Protein AF-A0A2Z6E5G0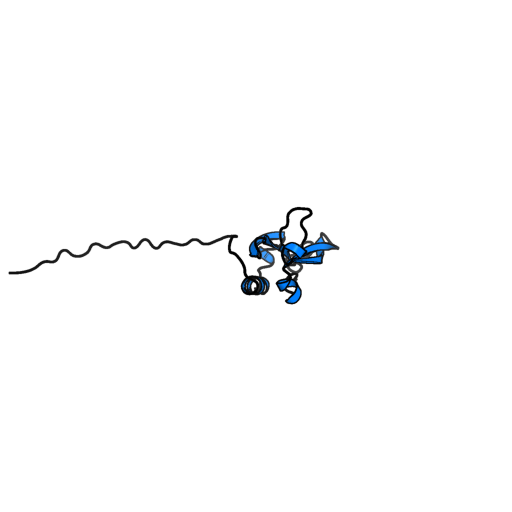-F1 (afdb_monomer_lite)

Sequence (126 aa):
MRSLSCTILLSLALVPACGARPGGDTLDDATLKALAAQPWDKARLMNTRERIGIHHGVPVIAEYPCSDVCPQYTVRIIHYELPPGADCARVGGVEQSVGVPVAIAVMPRSFCFPKVLVEAKLHYVR

Structure (mmCIF, N/CA/C/O backbone):
data_AF-A0A2Z6E5G0-F1
#
_entry.id   AF-A0A2Z6E5G0-F1
#
loop_
_atom_site.group_PDB
_atom_site.id
_atom_site.type_symbol
_atom_site.label_atom_id
_atom_site.label_alt_id
_atom_site.label_comp_id
_atom_site.label_asym_id
_atom_site.label_entity_id
_atom_site.label_seq_id
_atom_site.pdbx_PDB_ins_code
_atom_site.Cartn_x
_atom_site.Cartn_y
_atom_site.Cartn_z
_atom_site.occupancy
_atom_site.B_iso_or_equiv
_atom_site.auth_seq_id
_atom_site.auth_comp_id
_atom_site.auth_asym_id
_atom_site.auth_atom_id
_atom_site.pdbx_PDB_model_num
ATOM 1 N N . MET A 1 1 ? -63.595 -15.497 -42.603 1.00 39.03 1 MET A N 1
ATOM 2 C CA . MET A 1 1 ? -62.397 -16.351 -42.420 1.00 39.03 1 MET A CA 1
ATOM 3 C C . MET A 1 1 ? -61.199 -15.400 -42.347 1.00 39.03 1 MET A C 1
ATOM 5 O O . MET A 1 1 ? -61.049 -14.640 -43.287 1.00 39.03 1 MET A O 1
ATOM 9 N N . ARG A 1 2 ? -60.675 -15.105 -41.137 1.00 38.19 2 ARG A N 1
ATOM 10 C CA . ARG A 1 2 ? -59.317 -15.488 -40.641 1.00 38.19 2 ARG A CA 1
ATOM 11 C C . ARG A 1 2 ? -58.207 -15.082 -41.633 1.00 38.19 2 ARG A C 1
ATOM 13 O O . ARG A 1 2 ? -58.285 -15.514 -42.767 1.00 38.19 2 ARG A O 1
ATOM 20 N N . SER A 1 3 ? -57.170 -14.295 -41.350 1.00 42.09 3 SER A N 1
ATOM 21 C CA . SER A 1 3 ? -56.399 -13.960 -40.140 1.00 42.09 3 SER A CA 1
ATOM 22 C C . SER A 1 3 ? -55.615 -12.663 -40.440 1.00 42.09 3 SER A C 1
ATOM 24 O O . SER A 1 3 ? -55.270 -12.426 -41.592 1.00 42.09 3 SER A O 1
ATOM 26 N N . LEU A 1 4 ? -55.475 -11.713 -39.508 1.00 52.53 4 LEU A N 1
ATOM 27 C CA . LEU A 1 4 ? -54.300 -11.527 -38.631 1.00 52.53 4 LEU A CA 1
ATOM 28 C C . LEU A 1 4 ? -52.937 -11.759 -39.307 1.00 52.53 4 LEU A C 1
ATOM 30 O O . LEU A 1 4 ? -52.604 -12.901 -39.608 1.00 52.53 4 LEU A O 1
ATOM 34 N N . SER A 1 5 ? -52.137 -10.691 -39.428 1.00 51.31 5 SER A N 1
ATOM 35 C CA . SER A 1 5 ? -50.809 -10.612 -38.793 1.00 51.31 5 SER A CA 1
ATOM 36 C C . SER A 1 5 ? -50.158 -9.245 -39.036 1.00 51.31 5 SER A C 1
ATOM 38 O O . SER A 1 5 ? -49.618 -8.961 -40.098 1.00 51.31 5 SER A O 1
ATOM 40 N N . CYS A 1 6 ? -50.243 -8.398 -38.009 1.00 53.84 6 CYS A N 1
ATOM 41 C CA . CYS A 1 6 ? -49.379 -7.246 -37.779 1.00 53.84 6 CYS A CA 1
ATOM 42 C C . CYS A 1 6 ? -48.138 -7.780 -37.050 1.00 53.84 6 CYS A C 1
ATOM 44 O O . CYS A 1 6 ? -48.258 -8.409 -35.999 1.00 53.84 6 CYS A O 1
ATOM 46 N N . THR A 1 7 ? -46.964 -7.641 -37.648 1.00 52.09 7 THR A N 1
ATOM 47 C CA . THR A 1 7 ? -45.681 -8.145 -37.132 1.00 52.09 7 THR A CA 1
ATOM 48 C C . THR A 1 7 ? -44.624 -7.251 -37.797 1.00 52.09 7 THR A C 1
ATOM 50 O O . THR A 1 7 ? -44.684 -7.063 -39.002 1.00 52.09 7 THR A O 1
ATOM 53 N N . ILE A 1 8 ? -43.674 -6.585 -37.143 1.00 55.25 8 ILE A N 1
ATOM 54 C CA . ILE A 1 8 ? -42.982 -6.798 -35.871 1.00 55.25 8 ILE A CA 1
ATOM 55 C C . ILE A 1 8 ? -42.571 -5.406 -35.349 1.00 55.25 8 ILE A C 1
ATOM 57 O O . ILE A 1 8 ? -41.914 -4.648 -36.060 1.00 55.25 8 ILE A O 1
ATOM 61 N N . LEU A 1 9 ? -42.931 -5.077 -34.105 1.00 49.06 9 LEU A N 1
ATOM 62 C CA . LEU A 1 9 ? -42.316 -3.984 -33.347 1.00 49.06 9 LEU A CA 1
ATOM 63 C C . LEU A 1 9 ? -40.931 -4.4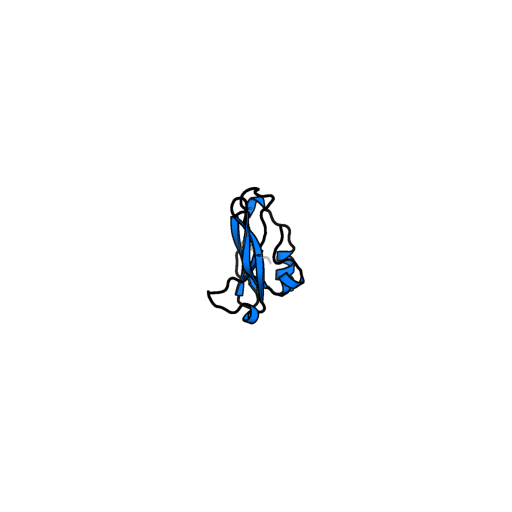59 -32.893 1.00 49.06 9 LEU A C 1
ATOM 65 O O . LEU A 1 9 ? -40.824 -5.299 -32.002 1.00 49.06 9 LEU A O 1
ATOM 69 N N . LEU A 1 10 ? -39.874 -3.958 -33.531 1.00 50.41 10 LEU A N 1
ATOM 70 C CA . LEU A 1 10 ? -38.495 -4.235 -33.139 1.00 50.41 10 LEU A CA 1
ATOM 71 C C . LEU A 1 10 ? -38.134 -3.333 -31.949 1.00 50.41 10 LEU A C 1
ATOM 73 O O . LEU A 1 10 ? -37.672 -2.205 -32.110 1.00 50.41 10 LEU A O 1
ATOM 77 N N . SER A 1 11 ? -38.422 -3.811 -30.739 1.00 51.88 11 SER A N 1
ATOM 78 C CA . SER A 1 11 ? -38.049 -3.153 -29.488 1.00 51.88 11 SER A CA 1
ATOM 79 C C . SER A 1 11 ? -36.528 -3.178 -29.328 1.00 51.88 11 SER A C 1
ATOM 81 O O . SER A 1 11 ? -35.940 -4.220 -29.045 1.00 51.88 11 SER A O 1
ATOM 83 N N . LEU A 1 12 ? -35.888 -2.023 -29.519 1.00 57.91 12 LEU A N 1
ATOM 84 C CA . LEU A 1 12 ? -34.477 -1.813 -29.209 1.00 57.91 12 LEU A CA 1
ATOM 85 C C . LEU A 1 12 ? -34.288 -1.969 -27.690 1.00 57.91 12 LEU A C 1
ATOM 87 O O . LEU A 1 12 ? -34.670 -1.098 -26.909 1.00 57.91 12 LEU A O 1
ATOM 91 N N . ALA A 1 13 ? -33.742 -3.108 -27.270 1.00 55.41 13 ALA A N 1
ATOM 92 C CA . ALA A 1 13 ? -33.339 -3.343 -25.893 1.00 55.41 13 ALA A CA 1
ATOM 93 C C . ALA A 1 13 ? -32.157 -2.421 -25.560 1.00 55.41 13 ALA A C 1
ATOM 95 O O . ALA A 1 13 ? -31.028 -2.645 -25.997 1.00 55.41 13 ALA A O 1
ATOM 96 N N . LEU A 1 14 ? -32.432 -1.357 -24.806 1.00 59.84 14 LEU A N 1
ATOM 97 C CA . LEU A 1 14 ? -31.412 -0.490 -24.233 1.00 59.84 14 LEU A CA 1
ATOM 98 C C . LEU A 1 14 ? -30.727 -1.269 -23.101 1.00 59.84 14 LEU A C 1
ATOM 100 O O . LEU A 1 14 ? -31.290 -1.448 -22.023 1.00 59.84 14 LEU A O 1
ATOM 104 N N . VAL A 1 15 ? -29.536 -1.797 -23.372 1.00 62.34 15 VAL A N 1
ATOM 105 C CA . VAL A 1 15 ? -28.707 -2.469 -22.36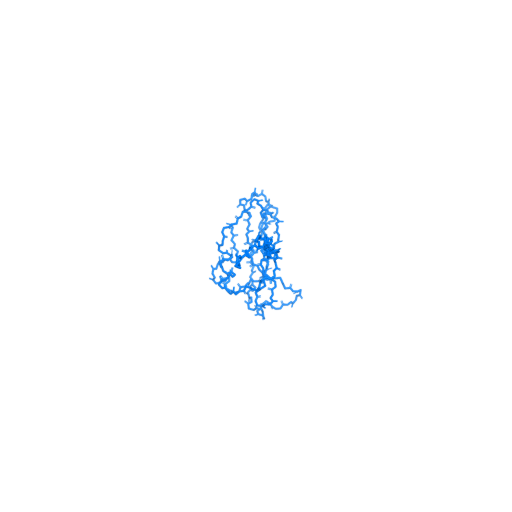7 1.00 62.34 15 VAL A CA 1
ATOM 106 C C . VAL A 1 15 ? -28.243 -1.403 -21.366 1.00 62.34 15 VAL A C 1
ATOM 108 O O . VAL A 1 15 ? -27.597 -0.441 -21.791 1.00 62.34 15 VAL A O 1
ATOM 111 N N . PRO A 1 16 ? -28.539 -1.512 -20.058 1.00 54.34 16 PRO A N 1
ATOM 112 C CA . PRO A 1 16 ? -27.949 -0.614 -19.084 1.00 54.34 16 PRO A CA 1
ATOM 113 C C . PRO A 1 16 ? -26.476 -1.002 -18.957 1.00 54.34 16 PRO A C 1
ATOM 115 O O . PRO A 1 16 ? -26.121 -1.997 -18.327 1.00 54.34 16 PRO A O 1
ATOM 118 N N . ALA A 1 17 ? -25.604 -0.230 -19.599 1.00 51.94 17 ALA A N 1
ATOM 119 C CA . ALA A 1 17 ? -24.181 -0.282 -19.325 1.00 51.94 17 ALA A CA 1
ATOM 120 C C . ALA A 1 17 ? -23.969 0.238 -17.896 1.00 51.94 17 ALA A C 1
ATOM 122 O O . ALA A 1 17 ? -23.848 1.441 -17.671 1.00 51.94 17 ALA A O 1
ATOM 123 N N . CYS A 1 18 ? -23.960 -0.668 -16.915 1.00 45.62 18 CYS A N 1
ATOM 124 C CA . CYS A 1 18 ? -23.418 -0.383 -15.591 1.00 45.62 18 CYS A CA 1
ATOM 125 C C . CYS A 1 18 ? -21.918 -0.107 -15.752 1.00 45.62 18 CYS A C 1
ATOM 127 O O . CYS A 1 18 ? -21.082 -1.006 -15.695 1.00 45.62 18 CYS A O 1
ATOM 129 N N . GLY A 1 19 ? -21.584 1.157 -15.998 1.00 48.31 19 GLY A N 1
ATOM 130 C CA . GLY A 1 19 ? -20.232 1.679 -15.890 1.00 48.31 19 GLY A CA 1
ATOM 131 C C . GLY A 1 19 ? -19.845 1.764 -14.419 1.00 48.31 19 GLY A C 1
ATOM 132 O O . GLY A 1 19 ? -19.991 2.811 -13.800 1.00 48.31 19 GLY A O 1
ATOM 133 N N . ALA A 1 20 ? -19.371 0.660 -13.847 1.00 53.41 20 ALA A N 1
ATOM 134 C CA . ALA A 1 20 ? -18.685 0.686 -12.564 1.00 53.41 20 ALA A CA 1
ATOM 135 C C . ALA A 1 20 ? -17.186 0.894 -12.809 1.00 53.41 20 ALA A C 1
ATOM 137 O O . ALA A 1 20 ? -16.518 0.010 -13.350 1.00 53.41 20 ALA A O 1
ATOM 138 N N . ARG A 1 21 ? -16.690 2.083 -12.449 1.00 48.62 21 ARG A N 1
ATOM 139 C CA . ARG A 1 21 ? -15.336 2.405 -11.939 1.00 48.62 21 ARG A CA 1
ATOM 140 C C . ARG A 1 21 ? -15.229 3.936 -11.784 1.00 48.62 21 ARG A C 1
ATOM 142 O O . ARG A 1 21 ? -15.779 4.615 -12.648 1.00 48.62 21 ARG A O 1
ATOM 149 N N . PRO A 1 22 ? -14.494 4.506 -10.800 1.00 46.06 22 PRO A N 1
ATOM 150 C CA . PRO A 1 22 ? -13.613 3.880 -9.801 1.00 46.06 22 PRO A CA 1
ATOM 151 C C . PRO A 1 22 ? -13.822 4.355 -8.333 1.00 46.06 22 PRO A C 1
ATOM 153 O O . PRO A 1 22 ? -14.198 5.494 -8.075 1.00 46.06 22 PRO A O 1
ATOM 156 N N . GLY A 1 23 ? -13.457 3.502 -7.363 1.00 49.50 23 GLY A N 1
ATOM 157 C CA . GLY A 1 23 ? -12.980 3.934 -6.035 1.00 49.50 23 GLY A CA 1
ATOM 158 C C . GLY A 1 23 ? -14.001 4.060 -4.895 1.00 49.50 23 GLY A C 1
ATOM 159 O O . GLY A 1 23 ? -13.970 5.057 -4.177 1.00 49.50 23 GLY A O 1
ATOM 160 N N . GLY A 1 24 ? -14.882 3.076 -4.695 1.00 57.56 24 GLY A N 1
ATOM 161 C CA . GLY A 1 24 ? -15.881 3.125 -3.612 1.00 57.56 24 GLY A CA 1
ATOM 162 C C . GLY A 1 24 ? -16.370 1.779 -3.080 1.00 57.56 24 GLY A C 1
ATOM 163 O O . GLY A 1 24 ? -17.202 1.763 -2.177 1.00 57.56 24 GLY A O 1
ATOM 164 N N . ASP A 1 25 ? -15.863 0.661 -3.602 1.00 81.62 25 ASP A N 1
ATOM 165 C CA . ASP A 1 25 ? -16.344 -0.649 -3.180 1.00 81.62 25 ASP A CA 1
ATOM 166 C C . ASP A 1 25 ? -15.795 -0.990 -1.793 1.00 81.62 25 ASP A C 1
ATOM 168 O O . ASP A 1 25 ? -14.614 -0.777 -1.482 1.00 81.62 25 ASP A O 1
ATOM 172 N N . THR A 1 26 ? -16.683 -1.490 -0.936 1.00 93.81 26 THR A N 1
ATOM 173 C CA . THR A 1 26 ? -16.280 -2.041 0.355 1.00 93.81 26 THR A CA 1
ATOM 174 C C . THR A 1 26 ? -15.482 -3.314 0.107 1.00 93.81 26 THR A C 1
ATOM 176 O O . THR A 1 26 ? -15.925 -4.207 -0.610 1.00 93.81 26 THR A O 1
ATOM 179 N N . LEU A 1 27 ? -14.297 -3.376 0.695 1.00 96.44 27 LEU A N 1
ATOM 180 C CA . LEU A 1 27 ? -13.397 -4.510 0.648 1.00 96.44 27 LEU A CA 1
ATOM 181 C C . LEU A 1 27 ? -13.548 -5.282 1.952 1.00 96.44 27 LEU A C 1
ATOM 183 O O . LEU A 1 27 ? -13.460 -4.700 3.035 1.00 96.44 27 LEU A O 1
ATOM 187 N N . ASP A 1 28 ? -13.733 -6.589 1.840 1.00 97.31 28 ASP A N 1
ATOM 188 C CA . ASP A 1 28 ? -13.452 -7.509 2.932 1.00 97.31 28 ASP A CA 1
ATOM 189 C C . ASP A 1 28 ? -11.970 -7.926 2.914 1.00 97.31 28 ASP A C 1
ATOM 191 O O . ASP A 1 28 ? -11.216 -7.624 1.979 1.00 97.31 28 ASP A O 1
ATOM 195 N N . ASP A 1 29 ? -11.545 -8.644 3.952 1.00 98.19 29 ASP A N 1
ATOM 196 C CA . ASP A 1 29 ? -10.170 -9.127 4.099 1.00 98.19 29 ASP A CA 1
ATOM 197 C C . ASP A 1 29 ? -9.704 -9.966 2.898 1.00 98.19 29 ASP A C 1
ATOM 199 O O . ASP A 1 29 ? -8.543 -9.898 2.480 1.00 98.19 29 ASP A O 1
ATOM 203 N N . ALA A 1 30 ? -10.589 -10.808 2.357 1.00 97.94 30 ALA A N 1
ATOM 204 C CA . ALA A 1 30 ? -10.266 -11.718 1.264 1.00 97.94 30 ALA A CA 1
ATOM 205 C C . 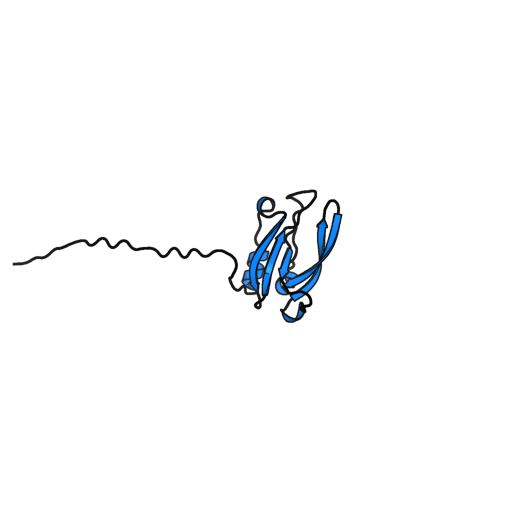ALA A 1 30 ? -10.028 -10.952 -0.042 1.00 97.94 30 ALA A C 1
ATOM 207 O O . ALA A 1 30 ? -9.013 -11.170 -0.708 1.00 97.94 30 ALA A O 1
ATOM 208 N N . THR A 1 31 ? -10.916 -10.016 -0.366 1.00 97.38 31 THR A N 1
ATOM 209 C CA . THR A 1 31 ? -10.826 -9.163 -1.552 1.00 97.38 31 THR A CA 1
ATOM 210 C C . THR A 1 31 ? -9.620 -8.241 -1.457 1.00 97.38 31 THR A C 1
ATOM 212 O O . THR A 1 31 ? -8.856 -8.134 -2.417 1.00 97.38 31 THR A O 1
ATOM 215 N N . LEU A 1 32 ? -9.382 -7.633 -0.290 1.00 98.06 32 LEU A N 1
ATOM 216 C CA . LEU A 1 32 ? -8.220 -6.774 -0.073 1.00 98.06 32 LEU A CA 1
ATOM 217 C C . LEU A 1 32 ? -6.905 -7.543 -0.272 1.00 98.06 32 LEU A C 1
ATOM 219 O O . LEU A 1 32 ? -6.017 -7.064 -0.977 1.00 98.06 32 LEU A O 1
ATOM 223 N N . LYS A 1 33 ? -6.787 -8.758 0.281 1.00 98.50 33 LYS A N 1
ATOM 224 C CA . LYS A 1 33 ? -5.622 -9.630 0.046 1.00 98.50 33 LYS A CA 1
ATOM 225 C C . LYS A 1 33 ? -5.470 -10.014 -1.420 1.00 98.50 33 LYS A C 1
ATOM 227 O O . LYS A 1 33 ? -4.359 -9.959 -1.940 1.00 98.50 33 LYS A O 1
ATOM 232 N N . ALA A 1 34 ? -6.559 -10.396 -2.086 1.00 97.69 34 ALA A N 1
ATOM 233 C CA . ALA A 1 34 ? -6.522 -10.789 -3.490 1.00 97.69 34 ALA A CA 1
ATOM 234 C C . ALA A 1 34 ? -6.034 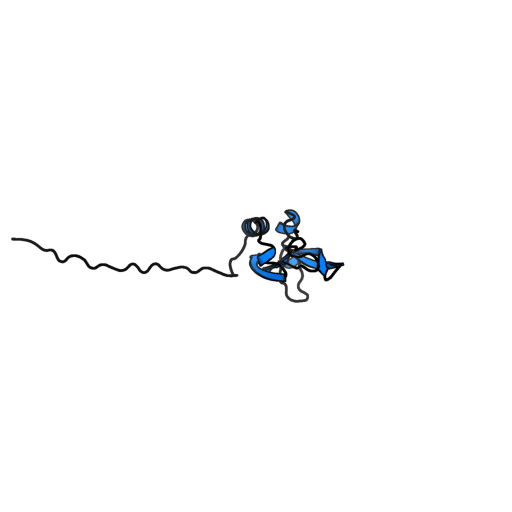-9.635 -4.377 1.00 97.69 34 ALA A C 1
ATOM 236 O O . ALA A 1 34 ? -5.137 -9.836 -5.192 1.00 97.69 34 ALA A O 1
ATOM 237 N N . LEU A 1 35 ? -6.548 -8.419 -4.168 1.00 96.25 35 LEU A N 1
ATOM 238 C CA . LEU A 1 35 ? -6.079 -7.209 -4.851 1.00 96.25 35 LEU A CA 1
ATOM 239 C C . LEU A 1 35 ? -4.599 -6.932 -4.556 1.00 96.25 35 LEU A C 1
ATOM 241 O O . LEU A 1 35 ? -3.815 -6.694 -5.473 1.00 96.25 35 LEU A O 1
ATOM 245 N N . ALA A 1 36 ? -4.191 -7.019 -3.289 1.00 97.81 36 ALA A N 1
ATOM 246 C CA . ALA A 1 36 ? -2.808 -6.791 -2.875 1.00 97.81 36 ALA A CA 1
ATOM 247 C C . ALA A 1 36 ? -1.821 -7.854 -3.392 1.00 97.81 36 ALA A C 1
ATOM 249 O O . ALA A 1 36 ? -0.621 -7.589 -3.453 1.00 97.81 36 ALA A O 1
ATOM 250 N N . ALA A 1 37 ? -2.299 -9.036 -3.783 1.00 97.81 37 ALA A N 1
ATOM 251 C CA . ALA A 1 37 ? -1.493 -10.094 -4.388 1.00 97.81 37 ALA A CA 1
ATOM 252 C C . ALA A 1 37 ? -1.379 -9.971 -5.917 1.00 97.81 37 ALA A C 1
ATOM 254 O O . ALA A 1 37 ? -0.511 -10.607 -6.515 1.00 97.81 37 ALA A O 1
ATOM 255 N N . GLN A 1 38 ? -2.223 -9.161 -6.567 1.00 96.25 38 GLN A N 1
ATOM 256 C CA . GLN A 1 38 ? -2.188 -9.023 -8.021 1.00 96.25 38 GLN A CA 1
ATOM 257 C C . GLN A 1 38 ? -0.878 -8.376 -8.495 1.00 96.25 38 GLN A C 1
ATOM 259 O O . GLN A 1 38 ? -0.378 -7.434 -7.850 1.00 96.25 38 GLN A O 1
ATOM 264 N N . PRO A 1 39 ? -0.339 -8.838 -9.641 1.00 96.12 39 PRO A N 1
ATOM 265 C CA . PRO A 1 39 ? 0.734 -8.137 -10.321 1.00 96.12 39 PRO A CA 1
ATOM 266 C C . PRO A 1 39 ? 0.247 -6.753 -10.748 1.00 96.12 39 PRO A C 1
ATOM 268 O O . PRO A 1 39 ? -0.944 -6.514 -10.944 1.00 96.12 39 PRO A O 1
ATOM 271 N N . TRP A 1 40 ? 1.184 -5.829 -10.884 1.00 95.50 40 TRP A N 1
ATOM 272 C CA . TRP A 1 40 ? 0.889 -4.438 -11.182 1.00 95.50 40 TRP A CA 1
ATOM 273 C C . TRP A 1 40 ? 1.909 -3.898 -12.174 1.00 95.50 40 TRP A C 1
ATOM 275 O O . TRP A 1 40 ? 3.071 -4.305 -12.193 1.00 95.50 40 TRP A O 1
ATOM 285 N N . ASP A 1 41 ? 1.445 -2.992 -13.026 1.00 97.12 41 ASP A N 1
ATOM 286 C CA . ASP A 1 41 ? 2.281 -2.354 -14.031 1.00 97.12 41 ASP A CA 1
ATOM 287 C C . ASP A 1 41 ? 3.078 -1.220 -13.383 1.00 97.12 41 ASP A C 1
ATOM 289 O O . ASP A 1 41 ? 2.554 -0.127 -13.152 1.00 97.12 41 ASP A O 1
ATOM 293 N N . LYS A 1 42 ? 4.350 -1.489 -13.079 1.00 96.50 42 LYS A N 1
ATOM 294 C CA . LYS A 1 42 ? 5.231 -0.507 -12.442 1.00 96.50 42 LYS A CA 1
ATOM 295 C C . LYS A 1 42 ? 5.451 0.735 -13.303 1.00 96.50 42 LYS A C 1
ATOM 297 O O . LYS A 1 42 ? 5.515 1.834 -12.763 1.00 96.50 42 LYS A O 1
ATOM 302 N N . ALA A 1 43 ? 5.557 0.573 -14.622 1.00 97.38 43 ALA A N 1
ATOM 303 C CA . ALA A 1 43 ? 5.799 1.689 -15.533 1.00 97.38 43 ALA A CA 1
ATOM 304 C C . ALA A 1 43 ? 4.597 2.635 -15.573 1.00 97.38 43 ALA A C 1
ATOM 306 O O . ALA A 1 43 ? 4.768 3.851 -15.593 1.00 97.38 43 ALA A O 1
ATOM 307 N N . ARG A 1 44 ? 3.382 2.080 -15.525 1.00 97.75 44 ARG A N 1
ATOM 308 C CA . ARG A 1 44 ? 2.151 2.874 -15.464 1.00 97.75 44 ARG A CA 1
ATOM 309 C C . ARG A 1 44 ? 1.939 3.537 -14.103 1.00 97.75 44 ARG A C 1
ATOM 311 O O . ARG A 1 44 ? 1.410 4.641 -14.050 1.00 97.75 44 ARG A O 1
ATOM 318 N N . LEU A 1 45 ? 2.275 2.844 -13.016 1.00 97.75 45 LEU A N 1
ATOM 319 C CA . LEU A 1 45 ? 1.882 3.238 -11.661 1.00 97.75 45 LEU A CA 1
ATOM 320 C C . LEU A 1 45 ? 2.945 4.026 -10.895 1.00 97.75 45 LEU A C 1
ATOM 322 O O . LEU A 1 45 ? 2.602 4.646 -9.893 1.00 97.75 45 LEU A O 1
ATOM 326 N N . MET A 1 46 ? 4.211 4.025 -11.312 1.00 97.31 46 MET A N 1
ATOM 327 C CA . MET A 1 46 ? 5.262 4.761 -10.602 1.00 97.31 46 MET A CA 1
ATOM 328 C C . MET A 1 46 ? 4.888 6.229 -10.346 1.00 97.31 46 MET A C 1
ATOM 330 O O . MET A 1 46 ? 4.376 6.924 -11.220 1.00 97.31 46 MET A O 1
ATOM 334 N N . ASN A 1 47 ? 5.168 6.697 -9.129 1.00 97.56 47 ASN A N 1
ATOM 335 C CA . ASN A 1 47 ? 4.857 8.035 -8.620 1.00 97.56 47 ASN A CA 1
ATOM 336 C C . ASN A 1 47 ? 3.364 8.393 -8.606 1.00 97.56 47 ASN A C 1
ATOM 338 O O . ASN A 1 47 ? 3.006 9.570 -8.595 1.00 97.56 47 ASN A O 1
ATOM 342 N N . THR A 1 48 ? 2.489 7.387 -8.558 1.00 98.00 48 THR A N 1
ATOM 343 C CA . THR A 1 48 ? 1.046 7.581 -8.391 1.00 98.00 48 THR A CA 1
ATOM 344 C C . THR A 1 48 ? 0.565 7.148 -7.009 1.00 98.00 48 THR A C 1
ATOM 346 O O . THR A 1 48 ? 1.258 6.467 -6.244 1.00 98.00 48 THR A O 1
ATOM 349 N N . ARG A 1 49 ? -0.659 7.566 -6.689 1.00 97.94 49 ARG A N 1
ATOM 350 C CA . ARG A 1 49 ? -1.390 7.197 -5.483 1.00 97.94 49 ARG A CA 1
ATOM 351 C C . ARG A 1 49 ? -2.839 6.949 -5.886 1.00 97.94 49 ARG A C 1
ATOM 353 O O . ARG A 1 49 ? -3.497 7.852 -6.395 1.00 97.94 49 ARG A O 1
ATOM 360 N N . GLU A 1 50 ? -3.325 5.732 -5.687 1.00 96.38 50 GLU A N 1
ATOM 361 C CA . GLU A 1 50 ? -4.662 5.311 -6.112 1.00 96.38 50 GLU A CA 1
ATOM 362 C C . GLU A 1 50 ? -5.475 4.830 -4.905 1.00 96.38 50 GLU A C 1
ATOM 364 O O . GLU A 1 50 ? -4.997 4.040 -4.087 1.00 96.38 50 GLU A O 1
ATOM 369 N N . ARG A 1 51 ? -6.731 5.274 -4.792 1.00 97.06 51 ARG A N 1
ATOM 370 C CA . ARG A 1 51 ? -7.682 4.691 -3.839 1.00 97.06 51 ARG A CA 1
ATOM 371 C C . ARG A 1 51 ? -8.204 3.375 -4.402 1.00 97.06 51 ARG A C 1
ATOM 373 O O . ARG A 1 51 ? -8.842 3.375 -5.452 1.00 97.06 51 ARG A O 1
ATOM 380 N N . ILE A 1 52 ? -7.973 2.278 -3.685 1.00 95.94 52 ILE A N 1
ATOM 381 C CA . ILE A 1 52 ? -8.330 0.927 -4.146 1.00 95.94 52 ILE A CA 1
ATOM 382 C C . ILE A 1 52 ? -9.648 0.406 -3.558 1.00 95.94 52 ILE A C 1
ATOM 384 O O . ILE A 1 52 ? -10.200 -0.556 -4.078 1.00 95.94 52 ILE A O 1
ATOM 388 N N . GLY A 1 53 ? -10.171 1.044 -2.508 1.00 96.50 53 GLY A N 1
ATOM 389 C CA . GLY A 1 53 ? -11.475 0.718 -1.926 1.00 96.50 53 GLY A CA 1
ATOM 390 C C . GLY A 1 53 ? -11.627 1.227 -0.496 1.00 96.50 53 GLY A C 1
ATOM 391 O O . GLY A 1 53 ? -10.859 2.085 -0.049 1.00 96.50 53 GLY A O 1
ATOM 392 N N . ILE A 1 54 ? -12.622 0.700 0.215 1.00 97.88 54 ILE A N 1
ATOM 393 C CA . ILE A 1 54 ? -12.906 1.022 1.619 1.00 97.88 54 ILE A CA 1
ATOM 394 C C . ILE A 1 54 ? -12.854 -0.267 2.435 1.00 97.88 54 ILE A C 1
ATOM 396 O O . ILE A 1 54 ? -13.653 -1.163 2.203 1.00 97.88 54 ILE A O 1
ATOM 400 N N . HIS A 1 55 ? -11.962 -0.364 3.414 1.00 97.75 55 HIS A N 1
ATOM 401 C CA . HIS A 1 55 ? -11.852 -1.526 4.297 1.00 97.75 55 HIS A CA 1
ATOM 402 C C . HIS A 1 55 ? -12.080 -1.077 5.741 1.00 97.75 55 HIS A C 1
ATOM 404 O O . HIS A 1 55 ? -11.516 -0.073 6.170 1.00 97.75 55 HIS A O 1
ATOM 410 N N . HIS A 1 56 ? -12.963 -1.762 6.472 1.00 96.00 56 HIS A N 1
ATOM 411 C CA . HIS A 1 56 ? -13.413 -1.342 7.811 1.00 96.00 56 HIS A CA 1
ATOM 412 C C . HIS A 1 56 ? -13.922 0.115 7.877 1.00 96.00 56 HIS A C 1
ATOM 414 O O . HIS A 1 56 ? -13.711 0.822 8.859 1.00 96.00 56 HIS A O 1
ATOM 420 N N . GLY A 1 57 ? -14.575 0.588 6.809 1.00 95.00 57 GLY A N 1
ATOM 421 C CA . GLY A 1 57 ? -15.068 1.968 6.722 1.00 95.00 57 GLY A CA 1
ATOM 422 C C . GLY A 1 57 ? -13.981 3.024 6.486 1.00 95.00 57 GLY A C 1
ATOM 423 O O . GLY A 1 57 ? -14.292 4.212 6.461 1.00 95.00 57 GLY A O 1
ATOM 424 N N . VAL A 1 58 ? -12.725 2.616 6.279 1.00 97.38 58 VAL A N 1
ATOM 425 C CA . VAL A 1 58 ? -11.587 3.512 6.045 1.00 97.38 58 VAL A CA 1
ATOM 426 C C . VAL A 1 58 ? -11.094 3.386 4.603 1.00 97.38 58 VAL A C 1
ATOM 428 O O . VAL A 1 58 ? -10.953 2.264 4.104 1.00 97.38 58 VAL A O 1
ATOM 431 N N . PRO A 1 59 ? -10.796 4.500 3.908 1.00 98.00 59 PRO A N 1
ATOM 432 C CA . PRO A 1 59 ? -10.205 4.435 2.580 1.00 98.00 59 PRO A CA 1
ATOM 433 C C . PRO A 1 59 ? -8.849 3.723 2.602 1.00 98.00 59 PRO A C 1
ATOM 435 O O . PRO A 1 59 ? -7.980 4.025 3.423 1.00 98.00 59 PRO A O 1
ATOM 438 N N . VAL A 1 60 ? -8.660 2.799 1.664 1.00 98.38 60 VAL A N 1
ATOM 439 C CA . VAL A 1 60 ? -7.388 2.108 1.441 1.00 98.38 60 VAL A CA 1
ATOM 440 C C . VAL A 1 60 ? -6.726 2.679 0.200 1.00 98.38 60 VAL A C 1
ATOM 442 O O . VAL A 1 60 ? -7.347 2.796 -0.862 1.00 98.38 60 VAL A O 1
ATOM 445 N N . ILE A 1 61 ? -5.450 3.015 0.335 1.00 98.31 61 ILE A N 1
ATOM 446 C CA . ILE A 1 61 ? -4.643 3.638 -0.702 1.00 98.31 61 ILE A CA 1
ATOM 447 C C . ILE A 1 61 ? -3.487 2.725 -1.080 1.00 98.31 61 ILE A C 1
ATOM 449 O O . ILE A 1 61 ? -2.817 2.185 -0.204 1.00 98.31 61 ILE A O 1
ATOM 453 N N . ALA A 1 62 ? -3.235 2.602 -2.380 1.00 98.38 62 ALA A N 1
ATOM 454 C CA . ALA A 1 62 ? -1.991 2.084 -2.926 1.00 98.38 62 ALA A CA 1
ATOM 455 C C . ALA A 1 62 ? -1.118 3.262 -3.390 1.00 98.38 62 ALA A C 1
ATOM 457 O O . ALA A 1 62 ? -1.481 3.981 -4.321 1.00 98.38 62 ALA A O 1
ATOM 458 N N . GLU A 1 63 ? 0.016 3.478 -2.725 1.00 98.31 63 GLU A N 1
ATOM 459 C CA . GLU A 1 63 ? 1.043 4.454 -3.111 1.00 98.31 63 GLU A CA 1
ATOM 460 C C . GLU A 1 63 ? 2.197 3.729 -3.807 1.00 98.31 63 GLU A C 1
ATOM 462 O O . GLU A 1 63 ? 2.625 2.658 -3.364 1.00 98.31 63 GLU A O 1
ATOM 467 N N . TYR A 1 64 ? 2.703 4.322 -4.886 1.00 98.31 64 TYR A N 1
ATOM 468 C CA . TYR A 1 64 ? 3.709 3.715 -5.754 1.00 98.31 64 TYR A CA 1
ATOM 469 C C . TYR A 1 64 ? 4.979 4.568 -5.859 1.00 98.31 64 TYR A C 1
ATOM 471 O O . TYR A 1 64 ? 5.328 5.017 -6.955 1.00 98.31 64 TYR A O 1
ATOM 479 N N . PRO A 1 65 ? 5.676 4.868 -4.751 1.00 97.94 65 PRO A N 1
ATOM 480 C CA . PRO A 1 65 ? 6.809 5.776 -4.799 1.00 97.94 65 PRO A CA 1
ATOM 481 C C . PRO A 1 65 ? 7.965 5.162 -5.592 1.00 97.94 65 PRO A C 1
ATOM 483 O O . PRO A 1 65 ? 8.296 3.978 -5.462 1.00 97.94 65 PRO A O 1
ATOM 486 N N . CYS A 1 66 ? 8.591 5.994 -6.416 1.00 96.81 66 CYS A N 1
ATOM 487 C CA . CYS A 1 66 ? 9.795 5.670 -7.157 1.00 96.81 66 CYS A CA 1
ATOM 488 C C . CYS A 1 66 ? 10.739 6.875 -7.156 1.00 96.81 66 CYS A C 1
ATOM 490 O O . CYS A 1 66 ? 10.311 8.012 -6.972 1.00 96.81 66 CYS A O 1
ATOM 492 N N . SER A 1 67 ? 12.037 6.641 -7.342 1.00 92.56 67 SER A N 1
ATOM 493 C CA . SER A 1 67 ? 12.983 7.749 -7.438 1.00 92.56 67 SER A CA 1
ATOM 494 C C . SER A 1 67 ? 14.059 7.529 -8.499 1.00 92.56 67 SER A C 1
ATOM 496 O O . SER A 1 67 ? 13.765 7.750 -9.665 1.00 92.56 67 SER A O 1
ATOM 498 N N . ASP A 1 68 ? 15.267 7.093 -8.138 1.00 88.25 68 ASP A N 1
ATOM 499 C CA . ASP A 1 68 ? 16.409 7.084 -9.067 1.00 88.25 68 ASP A CA 1
ATOM 500 C C . ASP A 1 68 ? 16.305 6.009 -10.174 1.00 88.25 68 ASP A C 1
ATOM 502 O O . ASP A 1 68 ? 16.504 6.279 -11.355 1.00 88.25 68 ASP A O 1
ATOM 506 N N . VAL A 1 69 ? 15.907 4.779 -9.821 1.00 91.00 69 VAL A N 1
ATOM 507 C CA . VAL A 1 69 ? 15.859 3.639 -10.761 1.00 91.00 69 VAL A CA 1
ATOM 508 C C . VAL A 1 69 ? 14.412 3.233 -11.049 1.00 91.00 69 VAL A C 1
ATOM 510 O O . VAL A 1 69 ? 13.880 2.283 -10.466 1.00 91.00 69 VAL A O 1
ATOM 513 N N . CYS A 1 70 ? 13.753 3.975 -11.938 1.00 93.44 70 CYS A N 1
ATOM 514 C CA . CYS A 1 70 ? 12.355 3.742 -12.304 1.00 93.44 70 CYS A CA 1
ATOM 515 C C . CYS A 1 70 ? 12.188 3.052 -13.667 1.00 93.44 70 CYS A C 1
ATOM 517 O O . CYS A 1 70 ? 12.893 3.401 -14.615 1.00 93.44 70 CYS A O 1
ATOM 519 N N . PRO A 1 71 ? 11.217 2.122 -13.803 1.00 95.50 71 PRO A N 1
ATOM 520 C CA . PRO A 1 71 ? 10.228 1.682 -12.802 1.00 95.50 71 PRO A CA 1
ATOM 521 C C . PRO A 1 71 ? 10.683 0.504 -11.910 1.00 95.50 71 PRO A C 1
ATOM 523 O O . PRO A 1 71 ? 9.906 -0.057 -11.139 1.00 95.50 71 PRO A O 1
ATOM 526 N N . GLN A 1 72 ? 11.932 0.063 -12.023 1.00 93.50 72 GLN A N 1
ATOM 527 C CA . GLN A 1 72 ? 12.415 -1.197 -11.450 1.00 93.50 72 GLN A CA 1
ATOM 528 C C . GLN A 1 72 ? 12.359 -1.184 -9.917 1.00 93.50 72 GLN A C 1
ATOM 530 O O . GLN A 1 72 ? 11.993 -2.195 -9.310 1.00 93.50 72 GLN A O 1
ATOM 535 N N . TYR A 1 73 ? 12.682 -0.046 -9.295 1.00 92.75 73 TYR A N 1
ATOM 536 C CA . TYR A 1 73 ? 12.676 0.144 -7.840 1.00 92.75 73 TYR A CA 1
ATOM 537 C C . TYR A 1 73 ? 11.413 0.825 -7.317 1.00 92.75 73 TYR A C 1
ATOM 539 O O . TYR A 1 73 ? 11.368 1.197 -6.144 1.00 92.75 73 TYR A O 1
ATOM 547 N N . THR A 1 74 ? 10.370 0.952 -8.142 1.00 96.69 74 THR A N 1
ATOM 548 C CA . THR A 1 74 ? 9.048 1.313 -7.630 1.00 96.69 74 THR A CA 1
ATOM 549 C C . THR A 1 74 ? 8.612 0.259 -6.621 1.00 96.69 74 THR A C 1
ATOM 551 O O . THR A 1 74 ? 8.712 -0.943 -6.885 1.00 96.69 74 THR A O 1
ATOM 554 N N . VAL A 1 75 ? 8.138 0.720 -5.471 1.00 97.44 75 VAL A N 1
ATOM 555 C CA . VAL A 1 75 ? 7.499 -0.117 -4.452 1.00 97.44 75 VAL A CA 1
ATOM 556 C C . VAL A 1 75 ? 6.002 0.154 -4.465 1.00 97.44 75 VAL A C 1
ATOM 558 O O . VAL A 1 75 ? 5.589 1.251 -4.820 1.00 97.44 75 VAL A O 1
ATOM 561 N N . ARG A 1 76 ? 5.188 -0.822 -4.073 1.00 98.50 76 ARG A N 1
ATOM 562 C CA . ARG A 1 76 ? 3.764 -0.644 -3.780 1.00 98.50 76 ARG A CA 1
ATOM 563 C C . ARG A 1 76 ? 3.563 -0.699 -2.273 1.00 98.50 76 ARG A C 1
ATOM 565 O O . ARG A 1 76 ? 3.962 -1.669 -1.626 1.00 98.50 76 ARG A O 1
ATOM 572 N N . ILE A 1 77 ? 2.905 0.322 -1.742 1.00 98.69 77 ILE A N 1
ATOM 573 C CA . ILE A 1 77 ? 2.593 0.484 -0.321 1.00 98.69 77 ILE A CA 1
ATOM 574 C C . ILE A 1 77 ? 1.076 0.586 -0.192 1.00 98.69 77 ILE A C 1
ATOM 576 O O . ILE A 1 77 ? 0.491 1.561 -0.658 1.00 98.69 77 ILE A O 1
ATOM 580 N N . ILE A 1 78 ? 0.430 -0.412 0.412 1.00 98.75 78 ILE A N 1
ATOM 581 C CA . ILE A 1 78 ? -1.028 -0.435 0.594 1.00 98.75 78 ILE A CA 1
ATOM 582 C C . ILE A 1 78 ? -1.357 -0.141 2.049 1.00 98.75 78 ILE A C 1
ATOM 584 O O . ILE A 1 78 ? -1.101 -0.973 2.915 1.00 98.75 78 ILE A O 1
ATOM 588 N N . HIS A 1 79 ? -1.949 1.017 2.319 1.00 98.75 79 HIS A N 1
ATOM 589 C CA . HIS A 1 79 ? -2.179 1.505 3.676 1.00 98.75 79 HIS A CA 1
ATOM 590 C C . HIS A 1 79 ? -3.541 2.200 3.818 1.00 98.75 79 HIS A C 1
ATOM 592 O O . HIS A 1 79 ? -4.173 2.580 2.832 1.00 98.75 79 HIS A O 1
ATOM 598 N N . TYR A 1 80 ? -4.000 2.383 5.053 1.00 98.56 80 TYR A N 1
ATOM 599 C CA . TYR A 1 80 ? -5.165 3.210 5.349 1.00 98.56 80 TYR A CA 1
ATOM 600 C C . TYR A 1 80 ? -4.844 4.697 5.208 1.00 98.56 80 TYR A C 1
ATOM 602 O O . TYR A 1 80 ? -3.776 5.162 5.617 1.00 98.56 80 TYR A O 1
ATOM 610 N N . GLU A 1 81 ? -5.794 5.459 4.682 1.00 97.44 81 GLU A N 1
ATOM 611 C CA . GLU A 1 81 ? -5.787 6.918 4.733 1.00 97.44 81 GLU A CA 1
ATOM 612 C C . GLU A 1 81 ? -6.599 7.381 5.938 1.00 97.44 81 GLU A C 1
ATOM 614 O O . GLU A 1 81 ? -7.830 7.371 5.930 1.00 97.44 81 GLU A O 1
ATOM 619 N N . LEU A 1 82 ? -5.882 7.752 6.997 1.00 96.06 82 LEU A N 1
ATOM 620 C CA . LEU A 1 82 ? -6.457 8.235 8.244 1.00 96.06 82 LEU A CA 1
ATOM 621 C C . LEU A 1 82 ? -6.305 9.755 8.367 1.00 96.06 82 LEU A C 1
ATOM 623 O O . LEU A 1 82 ? -5.303 10.306 7.901 1.00 96.06 82 LEU A O 1
ATOM 627 N N . PRO A 1 83 ? -7.258 10.445 9.020 1.00 93.69 83 PRO A N 1
ATOM 628 C CA . PRO A 1 83 ? -7.065 11.841 9.369 1.00 93.69 83 PRO A CA 1
ATOM 629 C C . PRO A 1 83 ? -5.903 11.987 10.372 1.00 93.69 83 PRO A C 1
ATOM 631 O O . PRO A 1 83 ? -5.623 11.053 11.133 1.00 93.69 83 PRO A O 1
ATOM 634 N N . PRO A 1 84 ? -5.227 13.149 10.408 1.00 90.00 84 PRO A N 1
ATOM 635 C CA . PRO A 1 84 ? -4.127 13.383 11.338 1.00 90.00 84 PRO A CA 1
ATOM 636 C C . PRO A 1 84 ? -4.525 13.114 12.796 1.00 90.00 84 PRO A C 1
ATOM 638 O O . PRO A 1 84 ? -5.576 13.562 13.250 1.00 90.00 84 PRO A O 1
ATOM 641 N N . GLY A 1 85 ? -3.675 12.389 13.528 1.00 89.12 85 GLY A N 1
ATOM 642 C CA . GLY A 1 85 ? -3.886 12.065 14.943 1.00 89.12 85 GLY A CA 1
ATOM 643 C C . GLY A 1 85 ? -4.872 10.923 15.222 1.00 89.12 85 GLY A C 1
ATOM 644 O O . GLY A 1 85 ? -5.104 10.608 16.388 1.00 89.12 85 GLY A O 1
ATOM 645 N N . ALA A 1 86 ? -5.451 10.289 14.197 1.00 94.12 86 ALA A N 1
ATOM 646 C CA . ALA A 1 86 ? -6.265 9.093 14.392 1.00 94.12 86 ALA A CA 1
ATOM 647 C C . ALA A 1 86 ? -5.411 7.880 14.790 1.00 94.12 86 ALA A C 1
ATOM 649 O O . ALA A 1 86 ? -4.315 7.672 14.272 1.00 94.12 86 ALA A O 1
ATOM 650 N N . ASP A 1 87 ? -5.955 7.051 15.681 1.00 95.88 87 ASP A N 1
ATOM 651 C CA . ASP A 1 87 ? -5.307 5.823 16.137 1.00 95.88 87 ASP A CA 1
ATOM 652 C C . ASP A 1 87 ? -5.473 4.694 15.107 1.00 95.88 87 ASP A C 1
ATOM 654 O O . ASP A 1 87 ? -6.592 4.270 14.794 1.00 95.88 87 ASP A O 1
ATOM 658 N N . CYS A 1 88 ? -4.344 4.179 14.620 1.00 97.69 88 CYS A N 1
ATOM 659 C CA . CYS A 1 88 ? -4.290 3.081 13.666 1.00 97.69 88 CYS A CA 1
ATOM 660 C C . CYS A 1 88 ? -4.939 1.786 14.189 1.00 97.69 88 CYS A C 1
ATOM 662 O O . CYS A 1 88 ? -5.603 1.070 13.433 1.00 97.69 88 CYS A O 1
ATOM 664 N N . ALA A 1 89 ? -4.813 1.486 15.485 1.00 97.06 89 ALA A N 1
ATOM 665 C CA . ALA A 1 89 ? -5.351 0.255 16.060 1.00 97.06 89 ALA A CA 1
ATOM 666 C C . ALA A 1 89 ? -6.889 0.236 16.052 1.00 97.06 89 ALA A C 1
ATOM 668 O O . ALA A 1 89 ? -7.497 -0.819 15.857 1.00 97.06 89 ALA A O 1
ATOM 669 N N . ARG A 1 90 ? -7.536 1.404 16.186 1.00 96.56 90 ARG A N 1
ATOM 670 C CA . ARG A 1 90 ? -9.007 1.526 16.222 1.00 96.56 90 ARG A CA 1
ATOM 671 C C . ARG A 1 90 ? -9.697 1.107 14.931 1.00 96.56 90 ARG A C 1
ATOM 673 O O . ARG A 1 90 ? -10.873 0.763 14.970 1.00 96.56 90 ARG A O 1
ATOM 680 N N . VAL A 1 91 ? -8.985 1.130 13.809 1.00 96.06 91 VAL A N 1
ATOM 681 C CA . VAL A 1 91 ? -9.515 0.744 12.491 1.00 96.06 91 VAL A CA 1
ATOM 682 C C . VAL A 1 91 ? -9.086 -0.673 12.083 1.00 96.06 91 VAL A C 1
ATOM 684 O O . VAL A 1 91 ? -9.240 -1.091 10.935 1.00 96.06 91 VAL A O 1
ATOM 687 N N . GLY A 1 92 ? -8.521 -1.436 13.025 1.00 96.25 92 GLY A N 1
ATOM 688 C CA . GLY A 1 92 ? -7.949 -2.756 12.755 1.00 96.25 92 GLY A CA 1
ATOM 689 C C . GLY A 1 92 ? -6.658 -2.685 11.937 1.00 96.25 92 GLY A C 1
ATOM 690 O O . GLY A 1 92 ? -6.350 -3.608 11.180 1.00 96.25 92 GLY A O 1
ATOM 691 N N . GLY A 1 93 ? -5.934 -1.568 12.031 1.00 98.06 93 GLY A N 1
ATOM 692 C CA . GLY A 1 93 ? -4.629 -1.392 11.414 1.00 98.06 93 GLY A CA 1
ATOM 693 C C . GLY A 1 93 ? -3.471 -1.729 12.352 1.00 98.06 93 GLY A C 1
ATOM 694 O O . GLY A 1 93 ? -3.646 -1.927 13.555 1.00 98.06 93 GLY A O 1
ATOM 695 N N . VAL A 1 94 ? -2.271 -1.784 11.782 1.00 98.44 94 VAL A N 1
ATOM 696 C CA . VAL A 1 94 ? -0.995 -1.891 12.494 1.00 98.44 94 VAL A CA 1
ATOM 697 C C . VAL A 1 94 ? -0.076 -0.791 11.981 1.00 98.44 94 VAL A C 1
ATOM 699 O O . VAL A 1 94 ? 0.183 -0.704 10.779 1.00 98.44 94 VAL A O 1
ATOM 702 N N . GLU A 1 95 ? 0.416 0.049 12.887 1.00 98.12 95 GLU A N 1
ATOM 703 C CA . GLU A 1 95 ? 1.405 1.065 12.541 1.00 98.12 95 GLU A CA 1
ATOM 704 C C . GLU A 1 95 ? 2.782 0.413 12.386 1.00 98.12 95 GLU A C 1
ATOM 706 O O . GLU A 1 95 ? 3.254 -0.271 13.296 1.00 98.12 95 GLU A O 1
ATOM 711 N N . GLN A 1 96 ? 3.419 0.588 11.227 1.00 98.00 96 GLN A N 1
ATOM 712 C CA . GLN A 1 96 ? 4.786 0.119 10.978 1.00 98.00 96 GLN A CA 1
ATOM 713 C C . GLN A 1 96 ? 5.552 1.102 10.096 1.00 98.00 96 GLN A C 1
ATOM 715 O O . GLN A 1 96 ? 4.965 1.851 9.312 1.00 98.00 96 GLN A O 1
ATOM 720 N N . SER A 1 97 ? 6.880 1.069 10.210 1.00 97.75 97 SER A N 1
ATOM 721 C CA . SER A 1 97 ? 7.784 1.847 9.367 1.00 97.75 97 SER A CA 1
ATOM 722 C C . SER A 1 97 ? 8.329 0.988 8.230 1.00 97.75 97 SER A C 1
ATOM 724 O O . SER A 1 97 ? 8.818 -0.118 8.465 1.00 97.75 97 SER A O 1
ATOM 726 N N . VAL A 1 98 ? 8.258 1.501 7.002 1.00 97.88 98 VAL A N 1
ATOM 727 C CA . VAL A 1 98 ? 8.829 0.869 5.804 1.00 97.88 98 VAL A CA 1
ATOM 728 C C . VAL A 1 98 ? 9.747 1.844 5.077 1.00 97.88 98 VAL A C 1
ATOM 730 O O . VAL A 1 98 ? 9.610 3.064 5.190 1.00 97.88 98 VAL A O 1
ATOM 733 N N . GLY A 1 99 ? 10.703 1.306 4.325 1.00 97.25 99 GLY A N 1
ATOM 734 C CA . GLY A 1 99 ? 11.605 2.115 3.515 1.00 97.25 99 GLY A CA 1
ATOM 735 C C . GLY A 1 99 ? 10.901 2.661 2.276 1.00 97.25 99 GLY A C 1
ATOM 736 O O . GLY A 1 99 ? 10.352 1.898 1.490 1.00 97.25 99 GLY A O 1
ATOM 737 N N . VAL A 1 100 ? 10.954 3.971 2.067 1.00 97.62 100 VAL A N 1
ATOM 738 C CA . VAL A 1 100 ? 10.410 4.628 0.876 1.00 97.62 100 VAL A CA 1
ATOM 739 C C . VAL A 1 100 ? 11.554 5.233 0.062 1.00 97.62 100 VAL A C 1
ATOM 741 O O . VAL A 1 100 ? 12.356 5.976 0.634 1.00 97.62 100 VAL A O 1
ATOM 744 N N . PRO A 1 101 ? 11.668 4.933 -1.246 1.00 95.19 101 PRO A N 1
ATOM 745 C CA . PRO A 1 101 ? 12.663 5.566 -2.107 1.00 95.19 101 PRO A CA 1
ATOM 746 C C . PRO A 1 101 ? 12.473 7.088 -2.165 1.00 95.19 101 PRO A C 1
ATOM 748 O O . PRO A 1 101 ? 11.375 7.562 -2.455 1.00 95.19 101 PRO A O 1
ATOM 751 N N . VAL A 1 102 ? 13.542 7.843 -1.904 1.00 92.00 102 VAL A N 1
ATOM 752 C CA . VAL A 1 102 ? 13.588 9.311 -1.990 1.00 92.00 102 VAL A CA 1
ATOM 753 C C . VAL A 1 102 ? 14.950 9.729 -2.542 1.00 92.00 102 VAL A C 1
ATOM 755 O O . VAL A 1 102 ? 15.976 9.529 -1.894 1.00 92.00 102 VAL A O 1
ATOM 758 N N . ALA A 1 103 ? 14.959 10.335 -3.727 1.00 89.81 103 ALA A N 1
ATOM 759 C CA . ALA A 1 103 ? 16.170 10.622 -4.494 1.00 89.81 103 ALA A CA 1
ATOM 760 C C . ALA A 1 103 ? 17.077 9.374 -4.591 1.00 89.81 103 ALA A C 1
ATOM 762 O O . ALA A 1 103 ? 16.622 8.295 -4.971 1.00 89.81 103 ALA A O 1
ATOM 763 N N . ILE A 1 104 ? 18.344 9.513 -4.197 1.00 87.44 104 ILE A N 1
ATOM 764 C CA . ILE A 1 104 ? 19.354 8.443 -4.185 1.00 87.44 104 ILE A CA 1
ATOM 765 C C . ILE A 1 104 ? 19.301 7.552 -2.925 1.00 87.44 104 ILE A C 1
ATOM 767 O O . ILE A 1 104 ? 20.186 6.725 -2.716 1.00 87.44 104 ILE A O 1
ATOM 771 N N . ALA A 1 105 ? 18.313 7.742 -2.043 1.00 91.38 105 ALA A N 1
ATOM 772 C CA . ALA A 1 105 ? 18.249 7.113 -0.724 1.00 91.38 105 ALA A CA 1
ATOM 773 C C . ALA A 1 105 ? 16.923 6.373 -0.471 1.00 91.38 105 ALA A C 1
ATOM 775 O O . ALA A 1 105 ? 15.955 6.476 -1.225 1.00 91.38 105 ALA A O 1
ATOM 776 N N . VAL A 1 106 ? 16.878 5.622 0.634 1.00 94.88 106 VAL A N 1
ATOM 777 C CA . VAL A 1 106 ? 15.658 5.020 1.187 1.00 94.88 106 VAL A CA 1
ATOM 778 C C . VAL A 1 106 ? 15.435 5.604 2.574 1.00 94.88 106 VAL A C 1
ATOM 780 O O . VAL A 1 106 ? 16.280 5.447 3.453 1.00 94.88 106 VAL A O 1
ATOM 783 N N . MET A 1 107 ? 14.294 6.262 2.769 1.00 96.06 107 MET A N 1
ATOM 784 C CA . MET A 1 107 ? 13.939 6.907 4.031 1.00 96.06 107 MET A CA 1
ATOM 785 C C . MET A 1 107 ? 12.828 6.123 4.738 1.00 96.06 107 MET A C 1
ATOM 787 O O . MET A 1 107 ? 11.847 5.758 4.086 1.00 96.06 107 MET A O 1
ATOM 791 N N . PRO A 1 108 ? 12.936 5.862 6.052 1.00 97.38 108 PRO A N 1
ATOM 792 C CA . PRO A 1 108 ? 11.855 5.233 6.799 1.00 97.38 108 PRO A CA 1
ATOM 793 C C . PRO A 1 108 ? 10.644 6.172 6.867 1.00 97.38 108 PRO A C 1
ATOM 795 O O . PRO A 1 108 ? 10.774 7.345 7.222 1.00 97.38 108 PRO A O 1
ATOM 798 N N . ARG A 1 109 ? 9.456 5.658 6.544 1.00 97.62 109 ARG A N 1
ATOM 799 C CA . ARG A 1 109 ? 8.170 6.349 6.724 1.00 97.62 109 ARG A CA 1
ATOM 800 C C . ARG A 1 109 ? 7.193 5.418 7.432 1.00 97.62 109 ARG A C 1
ATOM 802 O O . ARG A 1 109 ? 7.093 4.244 7.079 1.00 97.62 109 ARG A O 1
ATOM 809 N N . SER A 1 110 ? 6.484 5.951 8.424 1.00 97.19 110 SER A N 1
ATOM 810 C CA . SER A 1 110 ? 5.443 5.219 9.149 1.00 97.19 110 SER A CA 1
ATOM 811 C C . SER A 1 110 ? 4.108 5.302 8.419 1.00 97.19 110 SER A C 1
ATOM 813 O O . SER A 1 110 ? 3.724 6.366 7.931 1.00 97.19 110 SER A O 1
ATOM 815 N N . PHE A 1 111 ? 3.394 4.182 8.374 1.00 98.06 111 PHE A N 1
ATOM 816 C CA . PHE A 1 111 ? 2.056 4.078 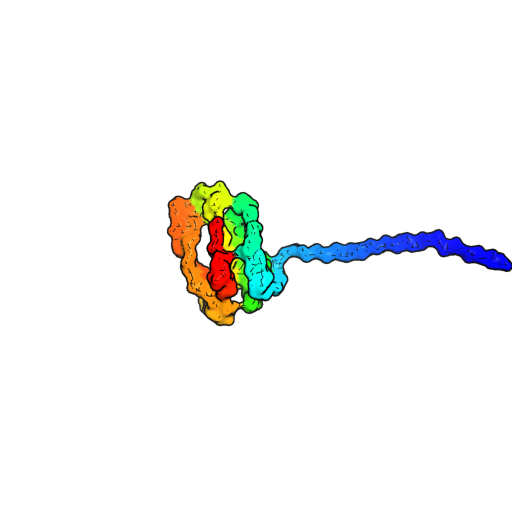7.804 1.00 98.06 111 PHE A CA 1
ATOM 817 C C . PHE A 1 111 ? 1.165 3.229 8.707 1.00 98.06 111 PHE A C 1
ATOM 819 O O . PHE A 1 111 ? 1.646 2.375 9.451 1.00 98.06 111 PHE A O 1
ATOM 826 N N . CYS A 1 112 ? -0.147 3.426 8.578 1.00 98.56 112 CYS A N 1
ATOM 827 C CA . CYS A 1 112 ? -1.138 2.539 9.167 1.00 98.56 112 CYS A CA 1
ATOM 828 C C . CYS A 1 112 ? -1.561 1.473 8.151 1.00 98.56 112 CYS A C 1
ATOM 830 O O . CYS A 1 112 ? -2.269 1.772 7.188 1.00 98.56 112 CYS A O 1
ATOM 832 N N . PHE A 1 113 ? -1.134 0.229 8.345 1.00 98.69 113 PHE A N 1
ATOM 833 C CA . PHE A 1 113 ? -1.409 -0.869 7.418 1.00 98.69 113 PHE A CA 1
ATOM 834 C C . PHE A 1 113 ? -2.628 -1.686 7.852 1.00 98.69 113 PHE A C 1
ATOM 836 O O . PHE A 1 113 ? -2.743 -1.988 9.038 1.00 98.69 113 PHE A O 1
ATOM 843 N N . PRO A 1 114 ? -3.508 -2.133 6.936 1.00 98.62 114 PRO A N 1
ATOM 844 C CA . PRO A 1 114 ? -4.509 -3.144 7.262 1.00 98.62 114 PRO A CA 1
ATOM 845 C C . PRO A 1 114 ? -3.832 -4.397 7.831 1.00 98.62 114 PRO A C 1
ATOM 847 O O . PRO A 1 114 ? -2.960 -4.979 7.179 1.00 98.62 114 PRO A O 1
ATOM 850 N N . LYS A 1 115 ? -4.224 -4.828 9.037 1.00 98.69 115 LYS A N 1
ATOM 851 C CA . LYS A 1 115 ? -3.571 -5.944 9.745 1.00 98.69 115 LYS A CA 1
ATOM 852 C C . LYS A 1 115 ? -3.495 -7.216 8.896 1.00 98.69 115 LYS A C 1
ATOM 854 O O . LYS A 1 115 ? -2.447 -7.855 8.840 1.00 98.69 115 LYS A O 1
ATOM 859 N N . VAL A 1 116 ? -4.560 -7.510 8.151 1.00 98.56 116 VAL A N 1
ATOM 860 C CA . VAL A 1 116 ? -4.648 -8.662 7.242 1.00 98.56 116 VAL A CA 1
ATOM 861 C C . VAL A 1 116 ? -3.539 -8.675 6.172 1.00 98.56 116 VAL A C 1
ATOM 863 O O . VAL A 1 116 ? -3.044 -9.738 5.795 1.00 98.56 116 VAL A O 1
ATOM 866 N N . LEU A 1 117 ? -3.096 -7.504 5.697 1.00 98.75 117 LEU A N 1
ATOM 867 C CA . LEU A 1 117 ? -2.016 -7.383 4.710 1.00 98.75 117 LEU A CA 1
ATOM 868 C C . LEU A 1 117 ? -0.629 -7.452 5.347 1.00 98.75 117 LEU A C 1
ATOM 870 O O . LEU A 1 117 ? 0.331 -7.870 4.694 1.00 98.75 117 LEU A O 1
ATOM 874 N N . VAL A 1 118 ? -0.506 -7.047 6.610 1.00 98.62 118 VAL A N 1
ATOM 875 C CA . VAL A 1 118 ? 0.723 -7.229 7.389 1.00 98.62 118 VAL A CA 1
ATOM 876 C C . VAL A 1 118 ? 0.977 -8.713 7.617 1.00 98.62 118 VAL A C 1
ATOM 878 O O . VAL A 1 118 ? 2.048 -9.206 7.271 1.00 98.62 118 VAL A O 1
ATOM 881 N N . GLU A 1 119 ? -0.026 -9.438 8.108 1.00 98.44 119 GLU A N 1
ATOM 882 C CA . GLU A 1 119 ? 0.050 -10.883 8.361 1.00 98.44 119 GLU A CA 1
ATOM 883 C C . GLU A 1 119 ? 0.344 -11.676 7.081 1.00 98.44 119 GLU A C 1
ATOM 885 O O . GLU A 1 119 ? 1.158 -12.599 7.091 1.00 98.44 119 GLU A O 1
ATOM 890 N N . ALA A 1 120 ? -0.245 -11.262 5.955 1.00 98.12 120 ALA A N 1
ATOM 891 C CA . ALA A 1 120 ? 0.010 -11.855 4.644 1.00 98.12 120 ALA A CA 1
ATOM 892 C C . ALA A 1 120 ? 1.311 -11.374 3.970 1.00 98.12 120 ALA A C 1
ATOM 894 O O . ALA A 1 120 ? 1.662 -11.891 2.912 1.00 98.12 120 ALA A O 1
ATOM 895 N N . LYS A 1 121 ? 2.025 -10.391 4.542 1.00 98.25 121 LYS A N 1
ATOM 896 C CA . LYS A 1 121 ? 3.214 -9.741 3.948 1.00 98.25 121 LYS A CA 1
ATOM 897 C C . LYS A 1 121 ? 2.963 -9.126 2.558 1.00 98.25 121 LYS A C 1
ATOM 899 O O . LYS A 1 121 ? 3.846 -9.117 1.708 1.00 98.25 121 LYS A O 1
ATOM 904 N N . LEU A 1 122 ? 1.763 -8.587 2.341 1.00 98.44 122 LEU A N 1
ATOM 905 C CA . LEU A 1 122 ? 1.331 -7.953 1.085 1.00 98.44 122 LEU A CA 1
ATOM 906 C C . LEU A 1 122 ? 1.208 -6.419 1.175 1.00 98.44 122 LEU A C 1
ATOM 908 O O . LEU A 1 122 ? 0.944 -5.762 0.173 1.00 98.44 122 LEU A O 1
ATOM 912 N N . HIS A 1 123 ? 1.387 -5.839 2.365 1.00 98.38 123 HIS A N 1
ATOM 913 C CA . HIS A 1 123 ? 1.253 -4.395 2.618 1.00 98.38 123 HIS A CA 1
ATOM 914 C C . HIS A 1 123 ? 2.358 -3.539 1.970 1.00 98.38 123 HIS A C 1
ATOM 916 O O . HIS A 1 123 ? 2.130 -2.373 1.654 1.00 98.38 123 HIS A O 1
ATOM 922 N N . TYR A 1 124 ? 3.547 -4.113 1.777 1.00 98.12 124 TYR A N 1
ATOM 923 C CA . TYR A 1 124 ? 4.715 -3.456 1.201 1.00 98.12 124 TYR A CA 1
ATOM 924 C C . TYR A 1 124 ? 5.463 -4.453 0.317 1.00 98.12 124 TYR A C 1
ATOM 926 O O . TYR A 1 124 ? 5.979 -5.461 0.805 1.00 98.12 124 TYR A O 1
ATOM 934 N N . VAL A 1 125 ? 5.512 -4.185 -0.986 1.00 96.81 125 VAL A N 1
ATOM 935 C CA . VAL A 1 125 ? 6.177 -5.048 -1.972 1.00 96.81 125 VAL A CA 1
ATOM 936 C C . VAL A 1 125 ? 6.984 -4.206 -2.950 1.00 96.81 125 VAL A C 1
ATOM 938 O O . VAL A 1 125 ? 6.580 -3.097 -3.293 1.00 96.81 125 VAL A O 1
ATOM 941 N N . ARG A 1 126 ? 8.129 -4.726 -3.397 1.00 90.19 126 ARG A N 1
ATOM 942 C CA . ARG A 1 126 ? 8.928 -4.108 -4.456 1.00 90.19 126 ARG A CA 1
ATOM 943 C C . ARG A 1 126 ? 8.618 -4.765 -5.782 1.00 90.19 126 ARG A C 1
ATOM 945 O O . ARG A 1 126 ? 9.054 -5.905 -6.018 1.00 90.19 126 ARG A O 1
#

Radius of gyration: 22.82 Å; chains: 1; bounding box: 82×30×59 Å

Foldseek 3Di:
DDDDDDDDDPDDPPDPPPPDDDAEAEDDLVRVVVVLPDDDDLQVQEQHKDFHYAYLNFTWIWGFYDEDDPSVPTKTAIATDDDPPDDLVVSQWDWDWDWGDDHVGTDTDIGTHNVSCVVVVSRMGD

Organism: NCBI:txid2010829

pLDDT: mean 87.75, std 18.15, range [38.19, 98.75]

Secondary structure (DSSP, 8-state):
---------------------SS-PEEPHHHHHHHHHS---HHHHTT-EEEEEEETTEEEEEE----SSTTTT--EEEEE---TT--SGGGTEEEEEEEEEETTEEEEEEEEEEHHHHHTT-SEE-